Protein AF-A0AAX3WHC4-F1 (afdb_monomer_lite)

pLDDT: mean 92.91, std 7.41, range [71.31, 98.5]

Secondary structure (DSSP, 8-state):
------TT-EEEEEE-SSS-EEEEEEE-SSSPEEEEE-EEEEES--SEEEEEEEEEEETTTEEEEEEEEEEEE-TT-EEEEEEE-SS-BSS-EEEEEEE-SSS-PEEEEEE-TT--EEEEEETTS-----TT-EEEEEEEEEB-

Organism: Methylorubrum extorquens (NCBI:txid408)

Foldseek 3Di:
DDDDADPQKDWDWDDPVPPDIDTPDTAHAPDWDKDWWDKFAPDDTQPDKIKIWTWHDDRPFKIKIKMKIWRQGRGPGFQWMKTFAPAFFQQKWKKWWFWDWDDTFIKIWIHHHRGRIITIATPVSGYPDDNGIMIIMIIMTGGD

Structure (mmCIF, N/CA/C/O backbone):
data_AF-A0AAX3WHC4-F1
#
_entry.id   AF-A0AAX3WHC4-F1
#
loop_
_atom_site.group_PDB
_atom_site.id
_atom_site.type_symbol
_atom_site.label_atom_id
_atom_site.label_alt_id
_atom_site.label_comp_id
_atom_site.label_asym_id
_atom_site.label_entity_id
_atom_site.label_seq_id
_atom_site.pdbx_PDB_ins_code
_atom_site.Cartn_x
_atom_site.Cartn_y
_atom_site.Cartn_z
_atom_site.occupancy
_atom_site.B_iso_or_equiv
_atom_site.auth_seq_id
_atom_site.auth_comp_id
_atom_site.auth_asym_id
_atom_site.auth_atom_id
_atom_site.pdbx_PDB_model_num
ATOM 1 N N . MET A 1 1 ? -8.921 11.770 36.980 1.00 71.50 1 MET A N 1
ATOM 2 C CA . MET A 1 1 ? -8.315 11.771 35.631 1.00 71.50 1 MET A CA 1
ATOM 3 C C . MET A 1 1 ? -9.260 12.526 34.720 1.00 71.50 1 MET A C 1
ATOM 5 O O . MET A 1 1 ? -10.416 12.134 34.645 1.00 71.50 1 MET A O 1
ATOM 9 N N . ASN A 1 2 ? -8.807 13.601 34.077 1.00 77.88 2 ASN A N 1
ATOM 10 C CA . ASN A 1 2 ? -9.619 14.292 33.078 1.00 77.88 2 ASN A CA 1
ATOM 11 C C . ASN A 1 2 ? -9.298 13.690 31.711 1.00 77.88 2 ASN A C 1
ATOM 13 O O . ASN A 1 2 ? -8.134 13.640 31.319 1.00 77.88 2 ASN A O 1
ATOM 17 N N . LEU A 1 3 ? -10.323 13.205 31.018 1.00 78.25 3 LEU A N 1
ATOM 18 C CA . LEU A 1 3 ? -10.219 12.699 29.656 1.00 78.25 3 LEU A CA 1
ATOM 19 C C . LEU A 1 3 ? -10.816 13.749 28.723 1.00 78.25 3 LEU A C 1
ATOM 21 O O . LEU A 1 3 ? -12.004 14.041 28.806 1.00 78.25 3 LEU A O 1
ATOM 25 N N . SER A 1 4 ? -9.982 14.322 27.858 1.00 84.00 4 SER A N 1
ATOM 26 C CA . SER A 1 4 ? -10.412 15.214 26.781 1.00 84.00 4 SER A CA 1
ATOM 27 C C . SER A 1 4 ? -10.075 14.544 25.459 1.00 84.00 4 SER A C 1
ATOM 29 O O . SER A 1 4 ? -8.903 14.407 25.114 1.00 84.00 4 SER A O 1
ATOM 31 N N . LEU A 1 5 ? -11.106 14.057 24.775 1.00 81.00 5 LEU A N 1
ATOM 32 C CA . LEU A 1 5 ? -11.014 13.281 23.544 1.00 81.00 5 LEU A CA 1
ATOM 33 C C . LEU A 1 5 ? -12.007 13.843 22.530 1.00 81.00 5 LEU A C 1
ATOM 35 O O . LEU A 1 5 ? -13.056 14.370 22.905 1.00 81.00 5 LEU A O 1
ATOM 39 N N . ARG A 1 6 ? -11.699 13.707 21.243 1.00 75.69 6 ARG A N 1
ATOM 40 C CA . ARG A 1 6 ? -12.653 14.007 20.172 1.00 75.69 6 ARG A CA 1
ATOM 41 C C . ARG A 1 6 ? -13.641 12.850 20.037 1.00 75.69 6 ARG A C 1
ATOM 43 O O . ARG A 1 6 ? -13.343 11.710 20.394 1.00 75.69 6 ARG A O 1
ATOM 50 N N . ALA A 1 7 ? -14.827 13.133 19.504 1.00 73.94 7 ALA A N 1
ATOM 51 C CA . ALA A 1 7 ? -15.784 12.082 19.177 1.00 73.94 7 ALA A CA 1
ATOM 52 C C . ALA A 1 7 ? -15.151 11.083 18.191 1.00 73.94 7 ALA A C 1
ATOM 54 O O . ALA A 1 7 ? -14.714 11.480 17.116 1.00 73.94 7 ALA A O 1
ATOM 55 N N . GLY A 1 8 ? -15.115 9.801 18.565 1.00 71.31 8 GLY A N 1
ATOM 56 C CA . GLY A 1 8 ? -14.524 8.727 17.760 1.00 71.31 8 GLY A CA 1
ATOM 57 C C . GLY A 1 8 ? -13.091 8.346 18.138 1.00 71.31 8 GLY A C 1
ATOM 58 O O . GLY A 1 8 ? -12.604 7.320 17.658 1.00 71.31 8 GLY A O 1
ATOM 59 N N . ASP A 1 9 ? -12.421 9.112 19.003 1.00 79.06 9 ASP A N 1
ATOM 60 C CA . ASP A 1 9 ? -11.144 8.692 19.578 1.00 79.06 9 ASP A CA 1
ATOM 61 C C . ASP A 1 9 ? -11.346 7.420 20.407 1.00 79.06 9 ASP A C 1
ATOM 63 O O . ASP A 1 9 ? -12.307 7.293 21.170 1.00 79.06 9 ASP A O 1
ATOM 67 N N . ALA A 1 10 ? -10.407 6.486 20.294 1.00 77.69 10 ALA A N 1
ATOM 68 C CA . ALA A 1 10 ? -10.378 5.301 21.134 1.00 77.69 10 ALA A CA 1
ATOM 69 C C . ALA A 1 10 ? -9.091 5.293 21.956 1.00 77.69 10 ALA A C 1
ATOM 71 O O . ALA A 1 10 ? -7.996 5.484 21.427 1.00 77.69 10 ALA A O 1
ATOM 72 N N . LEU A 1 11 ? -9.211 5.023 23.253 1.00 85.00 11 LEU A N 1
ATOM 73 C CA . LEU A 1 11 ? -8.072 4.738 24.116 1.00 85.00 11 LEU A CA 1
ATOM 74 C C . LEU A 1 11 ? -8.288 3.408 24.823 1.00 85.00 11 LEU A C 1
ATOM 76 O O . LEU A 1 11 ? -9.414 3.047 25.163 1.00 85.00 11 LEU A O 1
ATOM 80 N N . ARG A 1 12 ? -7.198 2.685 25.065 1.00 86.94 12 ARG A N 1
ATOM 81 C CA . ARG A 1 12 ? -7.178 1.580 26.025 1.00 86.94 12 ARG A CA 1
ATOM 82 C C . ARG A 1 12 ? -6.295 1.984 27.190 1.00 86.94 12 ARG A C 1
ATOM 84 O O . ARG A 1 12 ? -5.142 2.367 26.994 1.00 86.94 12 ARG A O 1
ATOM 91 N N . ALA A 1 13 ? -6.844 1.877 28.393 1.00 90.81 13 ALA A N 1
ATOM 92 C CA . ALA A 1 13 ? -6.121 2.060 29.640 1.00 90.81 13 ALA A CA 1
ATOM 93 C C . ALA A 1 13 ? -6.142 0.754 30.438 1.00 90.81 13 ALA A C 1
ATOM 95 O O . ALA A 1 13 ? -7.123 0.013 30.393 1.00 90.81 13 ALA A O 1
ATOM 96 N N . ALA A 1 14 ? -5.056 0.475 31.153 1.00 89.44 14 ALA A N 1
ATOM 97 C CA . ALA A 1 14 ? -4.957 -0.664 32.056 1.00 89.44 14 ALA A CA 1
ATOM 98 C C . ALA A 1 14 ? -4.557 -0.182 33.452 1.00 89.44 14 ALA A C 1
ATOM 100 O O . ALA A 1 14 ? -3.697 0.697 33.576 1.00 89.44 14 ALA A O 1
ATOM 101 N N . SER A 1 15 ? -5.179 -0.765 34.479 1.00 89.31 15 SER A N 1
ATOM 102 C CA . SER A 1 15 ? -4.748 -0.587 35.863 1.00 89.31 15 SER A CA 1
ATOM 103 C C . SER A 1 15 ? -3.593 -1.533 36.163 1.00 89.31 15 SER A C 1
ATOM 105 O O . SER A 1 15 ? -3.581 -2.670 35.693 1.00 89.31 15 SER A O 1
ATOM 107 N N . ASP A 1 16 ? -2.638 -1.078 36.964 1.00 87.81 16 ASP A N 1
ATOM 108 C CA . ASP A 1 16 ? -1.620 -1.940 37.569 1.00 87.81 16 ASP A CA 1
ATOM 109 C C . ASP A 1 16 ? -2.092 -2.594 38.881 1.00 87.81 16 ASP A C 1
ATOM 111 O O . ASP A 1 16 ? -1.285 -3.172 39.602 1.00 87.81 16 ASP A O 1
ATOM 115 N N . ALA A 1 17 ? -3.390 -2.492 39.199 1.00 82.44 17 ALA A N 1
ATOM 116 C CA . ALA A 1 17 ? -4.007 -2.923 40.454 1.00 82.44 17 ALA A CA 1
ATOM 117 C C . ALA A 1 17 ? -3.451 -2.237 41.723 1.00 82.44 17 ALA A C 1
ATOM 119 O O . ALA A 1 17 ? -3.897 -2.551 42.823 1.00 82.44 17 ALA A O 1
ATOM 120 N N . ALA A 1 18 ? -2.558 -1.251 41.579 1.00 87.06 18 ALA A N 1
ATOM 121 C CA . ALA A 1 18 ? -2.028 -0.412 42.655 1.00 87.06 18 ALA A CA 1
ATOM 122 C C . ALA A 1 18 ? -2.658 0.996 42.659 1.00 87.06 18 ALA A C 1
ATOM 124 O O . ALA A 1 18 ? -2.161 1.916 43.305 1.00 87.06 18 ALA A O 1
ATOM 125 N N . GLY A 1 19 ? -3.763 1.174 41.926 1.00 86.19 19 GLY A N 1
ATOM 126 C CA . GLY A 1 19 ? -4.462 2.453 41.791 1.00 86.19 19 GLY A CA 1
ATOM 127 C C . GLY A 1 19 ? -3.898 3.367 40.701 1.00 86.19 19 GLY A C 1
ATOM 128 O O . GLY A 1 19 ? -4.461 4.439 40.471 1.00 86.19 19 GLY A O 1
ATOM 129 N N . ASN A 1 20 ? -2.851 2.950 39.982 1.00 88.88 20 ASN A N 1
ATOM 130 C CA . ASN A 1 20 ? -2.358 3.673 38.819 1.00 88.88 20 ASN A CA 1
ATOM 131 C C . ASN A 1 20 ? -3.093 3.211 37.555 1.00 88.88 20 ASN A C 1
ATOM 133 O O . ASN A 1 20 ? -3.427 2.034 37.387 1.00 88.88 20 ASN A O 1
ATOM 137 N N . TRP A 1 21 ? -3.313 4.146 36.635 1.00 87.62 21 TRP A N 1
ATOM 138 C CA . TRP A 1 21 ? -3.907 3.885 35.329 1.00 87.62 21 TRP A CA 1
ATOM 139 C C . TRP A 1 21 ? -2.965 4.396 34.251 1.00 87.62 21 TRP A C 1
ATOM 141 O O . TRP A 1 21 ? -2.683 5.591 34.178 1.00 87.62 21 TRP A O 1
ATOM 151 N N . ARG A 1 22 ? -2.502 3.494 33.382 1.00 86.69 22 ARG A N 1
ATOM 152 C CA . ARG A 1 22 ? -1.656 3.845 32.234 1.00 86.69 22 ARG A CA 1
ATOM 153 C C . ARG A 1 22 ? -2.433 3.709 30.933 1.00 86.69 22 ARG A C 1
ATOM 155 O O . ARG A 1 22 ? -3.142 2.723 30.727 1.00 86.69 22 ARG A O 1
ATOM 162 N N . VAL A 1 23 ? -2.268 4.677 30.035 1.00 87.94 23 VAL A N 1
ATOM 163 C CA . VAL A 1 23 ? -2.737 4.557 28.649 1.00 87.94 23 VAL A CA 1
ATOM 164 C C . VAL A 1 23 ? -1.782 3.618 27.922 1.00 87.94 23 VAL A C 1
ATOM 166 O O . VAL A 1 23 ? -0.589 3.888 27.836 1.00 87.94 23 VAL A O 1
ATOM 169 N N . ILE A 1 24 ? -2.305 2.498 27.431 1.00 87.75 24 ILE A N 1
ATOM 170 C CA . ILE A 1 24 ? -1.527 1.477 26.714 1.00 87.75 24 ILE A CA 1
ATOM 171 C C . ILE A 1 24 ? -1.693 1.582 25.197 1.00 87.75 24 ILE A C 1
ATOM 173 O O . ILE A 1 24 ? -0.866 1.061 24.457 1.00 87.75 24 ILE A O 1
ATOM 177 N N . ALA A 1 25 ? -2.744 2.258 24.730 1.00 79.19 25 ALA A N 1
ATOM 178 C CA . ALA A 1 25 ? -2.929 2.599 23.326 1.00 79.19 25 ALA A CA 1
ATOM 179 C C . ALA A 1 25 ? -3.854 3.813 23.177 1.00 79.19 25 ALA A C 1
ATOM 181 O O . ALA A 1 25 ? -4.824 3.952 23.927 1.00 79.19 25 ALA A O 1
ATOM 182 N N . PHE A 1 26 ? -3.572 4.655 22.183 1.00 81.56 26 PHE A N 1
ATOM 183 C CA . PHE A 1 26 ? -4.402 5.789 21.786 1.00 81.56 26 PHE A CA 1
ATOM 184 C C . PHE A 1 26 ? -4.525 5.828 20.261 1.00 81.56 26 PHE A C 1
ATOM 186 O O . PHE A 1 26 ? -3.517 5.802 19.555 1.00 81.56 26 PHE A O 1
ATOM 193 N N . TRP A 1 27 ? -5.757 5.891 19.762 1.00 75.06 27 TRP A N 1
ATOM 194 C CA . TRP A 1 27 ? -6.078 5.980 18.341 1.00 75.06 27 TRP A CA 1
ATOM 195 C C . TRP A 1 27 ? -6.923 7.233 18.098 1.00 75.06 27 TRP A C 1
ATOM 197 O O . TRP A 1 27 ? -8.141 7.187 18.301 1.00 75.06 27 TRP A O 1
ATOM 207 N N . PRO A 1 28 ? -6.299 8.350 17.687 1.00 73.00 28 PRO A N 1
ATOM 208 C CA . PRO A 1 28 ? -7.026 9.575 17.401 1.00 73.00 28 PRO A CA 1
ATOM 209 C C . PRO A 1 28 ? -7.873 9.410 16.137 1.00 73.00 28 PRO A C 1
ATOM 211 O O . PRO A 1 28 ? -7.406 8.949 15.094 1.00 73.00 28 PRO A O 1
ATOM 214 N N . SER A 1 29 ? -9.128 9.818 16.227 1.00 72.50 29 SER A N 1
ATOM 215 C CA . SER A 1 29 ? -10.042 9.959 15.104 1.00 72.50 29 SER A CA 1
ATOM 216 C C . SER A 1 29 ? -9.735 11.232 14.316 1.00 72.50 29 SER A C 1
ATOM 218 O O . SER A 1 29 ? -9.366 12.273 14.868 1.00 72.50 29 SER A O 1
ATOM 220 N N . GLY A 1 30 ? -9.840 11.149 12.988 1.00 72.50 30 GLY A N 1
ATOM 221 C CA . GLY A 1 30 ? -9.711 12.312 12.106 1.00 72.50 30 GLY A CA 1
ATOM 222 C C . GLY A 1 30 ? -8.307 12.923 11.974 1.00 72.50 30 GLY A C 1
ATOM 223 O O . GLY A 1 30 ? -8.144 13.849 11.183 1.00 72.50 30 GLY A O 1
ATOM 224 N N . LEU A 1 31 ? -7.286 12.430 12.687 1.00 80.94 31 LEU A N 1
ATOM 225 C CA . LEU A 1 31 ? -5.892 12.841 12.482 1.00 80.94 31 LEU A CA 1
ATOM 226 C C . LEU A 1 31 ? -5.139 11.812 11.627 1.00 80.94 31 LEU A C 1
ATOM 228 O O . LEU A 1 31 ? -5.144 10.628 11.968 1.00 80.94 31 LEU A O 1
ATOM 232 N N . PRO A 1 32 ? -4.464 12.237 10.542 1.00 89.12 32 PRO A N 1
ATOM 233 C CA . PRO A 1 32 ? -3.623 11.344 9.759 1.00 89.12 32 PRO A CA 1
ATOM 234 C C . PRO A 1 32 ? -2.443 10.802 10.575 1.00 89.12 32 PRO A C 1
ATOM 236 O O . PRO A 1 32 ? -1.636 11.568 11.103 1.00 89.12 32 PRO A O 1
ATOM 239 N N . VAL A 1 33 ? -2.309 9.480 10.628 1.00 90.81 33 VAL A N 1
ATOM 240 C CA . VAL A 1 33 ? -1.168 8.763 11.206 1.00 90.81 33 VAL A CA 1
ATOM 241 C C . VAL A 1 33 ? -0.209 8.390 10.083 1.00 90.81 33 VAL A C 1
ATOM 243 O O . VAL A 1 33 ? -0.610 7.746 9.115 1.00 90.81 33 VAL A O 1
ATOM 246 N N . ALA A 1 34 ? 1.053 8.804 10.196 1.00 93.81 34 ALA A N 1
ATOM 247 C CA . ALA A 1 34 ? 2.084 8.458 9.225 1.00 93.81 34 ALA A CA 1
ATOM 248 C C . ALA A 1 34 ? 2.563 7.010 9.401 1.00 93.81 34 ALA A C 1
ATOM 250 O O . ALA A 1 34 ? 2.618 6.494 10.517 1.00 93.81 34 ALA A O 1
ATOM 251 N N . PHE A 1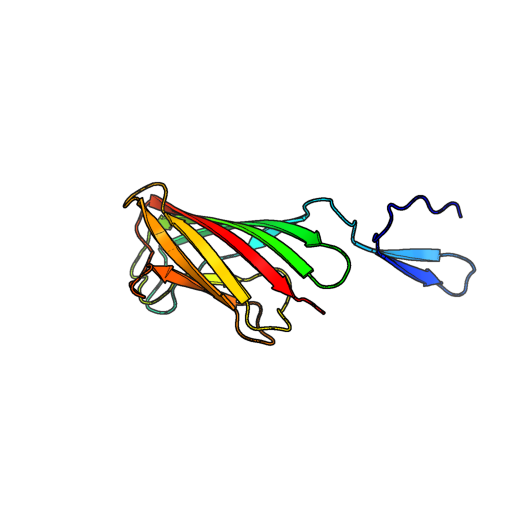 35 ? 2.953 6.375 8.301 1.00 95.50 35 PHE A N 1
ATOM 252 C CA . PHE A 1 35 ? 3.635 5.088 8.300 1.00 95.50 35 PHE A CA 1
ATOM 253 C C . PHE A 1 35 ? 4.709 5.051 7.212 1.00 95.50 35 PHE A C 1
ATOM 255 O O . PHE A 1 35 ? 4.650 5.786 6.222 1.00 95.50 35 PHE A O 1
ATOM 262 N N . SER A 1 36 ? 5.682 4.169 7.397 1.00 96.12 36 SER A N 1
ATOM 263 C CA . SER A 1 36 ? 6.645 3.788 6.373 1.00 96.12 36 SER A CA 1
ATOM 264 C C . SER A 1 36 ? 6.639 2.273 6.221 1.00 96.12 36 SER A C 1
ATOM 266 O O . SER A 1 36 ? 6.400 1.535 7.178 1.00 96.12 36 SER A O 1
ATOM 268 N N . SER A 1 37 ? 6.872 1.809 5.002 1.00 94.44 37 SER A N 1
ATOM 269 C CA . SER A 1 37 ? 7.013 0.391 4.697 1.00 94.44 37 SER A CA 1
ATOM 270 C C . SER A 1 37 ? 8.001 0.184 3.558 1.00 94.44 37 SER A C 1
ATOM 272 O O . SER A 1 37 ? 8.337 1.103 2.803 1.00 94.44 37 SER A O 1
ATOM 274 N N . GLY A 1 38 ? 8.508 -1.043 3.462 1.00 91.31 38 GLY A N 1
ATOM 275 C CA . GLY A 1 38 ? 9.244 -1.472 2.284 1.00 91.31 38 GLY A CA 1
ATOM 276 C C . GLY A 1 38 ? 8.315 -1.600 1.079 1.00 91.31 38 GLY A C 1
ATOM 277 O O . GLY A 1 38 ? 7.109 -1.814 1.223 1.00 91.31 38 GLY A O 1
ATOM 278 N N . VAL A 1 39 ? 8.907 -1.498 -0.105 1.00 97.25 39 VAL A N 1
ATOM 279 C CA . VAL A 1 39 ? 8.292 -1.923 -1.362 1.00 97.25 39 VAL A CA 1
ATOM 280 C C . VAL A 1 39 ? 9.127 -3.064 -1.930 1.00 97.25 39 VAL A C 1
ATOM 282 O O . VAL A 1 39 ? 10.356 -3.028 -1.862 1.00 97.25 39 VAL A O 1
ATOM 285 N N . SER A 1 40 ? 8.470 -4.080 -2.473 1.00 97.69 40 SER A N 1
ATOM 286 C CA . SER A 1 40 ? 9.113 -5.182 -3.187 1.00 97.69 40 SER A CA 1
ATOM 287 C C . SER A 1 40 ? 8.442 -5.419 -4.536 1.00 97.69 40 SER A C 1
ATOM 289 O O . SER A 1 40 ? 7.351 -4.913 -4.794 1.00 97.69 40 SER A O 1
ATOM 291 N N . ALA A 1 41 ? 9.106 -6.180 -5.402 1.00 97.81 41 ALA A N 1
ATOM 292 C CA . ALA A 1 41 ? 8.500 -6.738 -6.603 1.00 97.81 41 ALA A CA 1
ATOM 293 C C . ALA A 1 41 ? 8.112 -8.201 -6.340 1.00 97.81 41 ALA A C 1
ATOM 295 O O . ALA A 1 41 ? 8.798 -8.896 -5.590 1.00 97.81 41 ALA A O 1
ATOM 296 N N . VAL A 1 42 ? 7.016 -8.671 -6.940 1.00 96.88 42 VAL A N 1
ATOM 297 C CA . VAL A 1 42 ? 6.592 -10.081 -6.839 1.00 96.88 42 VAL A CA 1
ATOM 298 C C . VAL A 1 42 ? 7.576 -11.004 -7.556 1.00 96.88 42 VAL A C 1
ATOM 300 O O . VAL A 1 42 ? 7.790 -12.133 -7.122 1.00 96.88 42 VAL A O 1
ATOM 303 N N . THR A 1 43 ? 8.166 -10.544 -8.660 1.00 97.25 43 THR A N 1
ATOM 304 C CA . THR A 1 43 ? 9.193 -11.271 -9.412 1.00 97.25 43 THR A CA 1
ATOM 305 C C . THR A 1 43 ? 10.458 -10.429 -9.510 1.00 97.25 43 THR A C 1
ATOM 307 O O . THR A 1 43 ? 10.394 -9.205 -9.607 1.00 97.25 43 THR A O 1
ATOM 310 N N . GLY A 1 44 ? 11.619 -11.084 -9.471 1.00 96.56 44 GLY A N 1
ATOM 311 C CA . GLY A 1 44 ? 12.909 -10.397 -9.439 1.00 96.56 44 GLY A CA 1
ATOM 312 C C . GLY A 1 44 ? 13.131 -9.629 -8.133 1.00 96.56 44 GLY A C 1
ATOM 313 O O . GLY A 1 44 ? 12.538 -9.943 -7.102 1.00 96.56 44 GLY A O 1
ATOM 314 N N . SER A 1 45 ? 14.015 -8.630 -8.165 1.00 96.19 45 SER A N 1
ATOM 315 C CA . SER A 1 45 ? 14.280 -7.764 -7.012 1.00 96.19 45 SER A CA 1
ATOM 316 C C . SER A 1 45 ? 14.376 -6.310 -7.430 1.00 96.19 45 SER A C 1
ATOM 318 O O . SER A 1 45 ? 15.060 -5.975 -8.401 1.00 96.19 45 SER A O 1
ATOM 320 N N . LEU A 1 46 ? 13.765 -5.441 -6.626 1.00 97.38 46 LEU A N 1
ATOM 321 C CA . LEU A 1 46 ? 14.074 -4.019 -6.660 1.00 97.38 46 LEU A CA 1
ATOM 322 C C . LEU A 1 46 ? 15.526 -3.811 -6.221 1.00 97.38 46 LEU A C 1
ATOM 324 O O . LEU A 1 46 ? 16.015 -4.503 -5.327 1.00 97.38 46 LEU A O 1
ATOM 328 N N . GLY A 1 47 ? 16.213 -2.862 -6.855 1.00 97.38 47 GLY A N 1
ATOM 329 C CA . GLY A 1 47 ? 17.518 -2.407 -6.383 1.00 97.38 47 GLY A CA 1
ATOM 330 C C . GLY A 1 47 ? 17.361 -1.521 -5.148 1.00 97.38 47 GLY A C 1
ATOM 331 O O . GLY A 1 47 ? 18.027 -1.727 -4.138 1.00 97.38 47 GLY A O 1
ATOM 332 N N . SER A 1 48 ? 16.442 -0.558 -5.217 1.00 96.94 48 SER A N 1
ATOM 333 C CA . SER A 1 48 ? 16.054 0.287 -4.089 1.00 96.94 48 SER A CA 1
ATOM 334 C C . SER A 1 48 ? 14.685 0.920 -4.323 1.00 96.94 48 SER A C 1
ATOM 336 O O . SER A 1 48 ? 14.371 1.405 -5.414 1.00 96.94 48 SER A O 1
ATOM 338 N N . GLY A 1 49 ? 13.873 0.909 -3.272 1.00 96.88 49 GLY A N 1
ATOM 339 C CA . GLY A 1 49 ? 12.562 1.531 -3.247 1.00 96.88 49 GLY A CA 1
ATOM 340 C C . GLY A 1 49 ? 12.105 1.765 -1.814 1.00 96.88 49 GLY A C 1
ATOM 341 O O . GLY A 1 49 ? 12.582 1.120 -0.878 1.00 96.88 49 GLY A O 1
ATOM 342 N N . SER A 1 50 ? 11.160 2.678 -1.635 1.00 97.31 50 SER A N 1
ATOM 343 C CA . SER A 1 50 ? 10.525 2.945 -0.348 1.00 97.31 50 SER A CA 1
ATOM 344 C C . SER A 1 50 ? 9.046 3.270 -0.513 1.00 97.31 50 SER A C 1
ATOM 346 O O . SER A 1 50 ? 8.606 3.73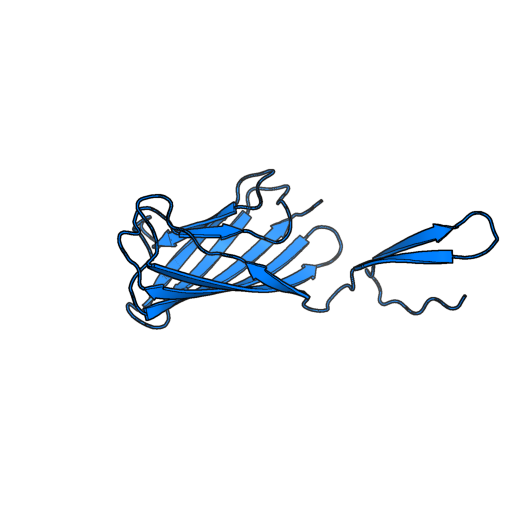5 -1.565 1.00 97.31 50 SER A O 1
ATOM 348 N N . CYS A 1 51 ? 8.274 3.042 0.549 1.00 98.25 51 CYS A N 1
ATOM 349 C CA . CYS A 1 51 ? 6.910 3.526 0.658 1.00 98.25 51 CYS A CA 1
ATOM 350 C C . CYS A 1 51 ? 6.758 4.381 1.916 1.00 98.25 51 CYS A C 1
ATOM 352 O O . CYS A 1 51 ? 7.154 3.994 3.019 1.00 98.25 51 CYS A O 1
ATOM 354 N N . THR A 1 52 ? 6.134 5.541 1.755 1.00 98.31 52 THR A N 1
ATOM 355 C CA . THR A 1 52 ? 5.654 6.362 2.870 1.00 98.31 52 THR A CA 1
ATOM 356 C C . THR A 1 52 ? 4.175 6.617 2.687 1.00 98.31 52 THR A C 1
ATOM 358 O O . THR A 1 52 ? 3.684 6.663 1.565 1.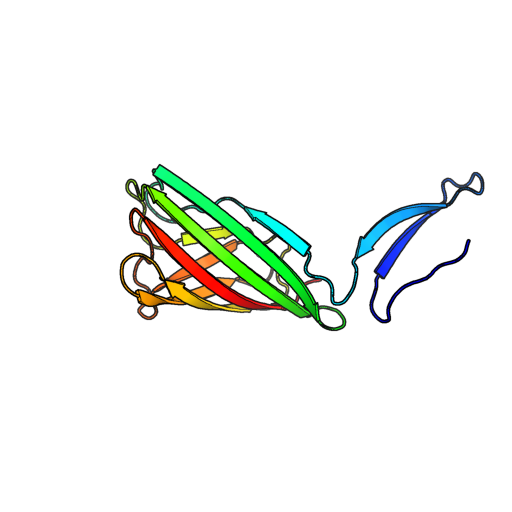00 98.31 52 THR A O 1
ATOM 361 N N . GLY A 1 53 ? 3.439 6.771 3.775 1.00 97.06 53 GLY A N 1
ATOM 362 C CA . GLY A 1 53 ? 2.022 7.052 3.671 1.00 97.06 53 GLY A CA 1
ATOM 363 C C . GLY A 1 53 ? 1.441 7.629 4.939 1.00 97.06 53 GLY A C 1
ATOM 364 O O . GLY A 1 53 ? 2.111 7.781 5.963 1.00 97.06 53 GLY A O 1
ATOM 365 N N . LYS A 1 54 ? 0.164 7.976 4.846 1.00 96.19 54 LYS A N 1
ATOM 366 C CA . LYS A 1 54 ? -0.655 8.434 5.958 1.00 96.19 54 LYS A CA 1
ATOM 367 C C . LYS A 1 54 ? -2.015 7.769 5.872 1.00 96.19 54 LYS A C 1
ATOM 369 O O . LYS A 1 54 ? -2.557 7.597 4.783 1.00 96.19 54 LYS A O 1
ATOM 374 N N . TYR A 1 55 ? -2.586 7.434 7.016 1.00 94.62 55 TYR A N 1
ATOM 375 C CA . TYR A 1 55 ? -3.943 6.916 7.082 1.00 94.62 55 TYR A CA 1
ATOM 376 C C . TYR A 1 55 ? -4.758 7.628 8.150 1.00 94.62 55 TYR A C 1
ATOM 378 O O . TYR A 1 55 ? -4.216 8.111 9.139 1.00 94.62 55 TYR A O 1
ATOM 386 N N . VAL A 1 56 ? -6.070 7.688 7.960 1.00 92.38 56 VAL A N 1
ATOM 387 C CA . VAL A 1 56 ? -7.005 8.268 8.923 1.00 92.38 56 VAL A CA 1
ATOM 388 C C . VAL A 1 56 ? -8.206 7.349 9.084 1.00 92.38 56 VAL A C 1
ATOM 390 O O . VAL A 1 56 ? -8.762 6.855 8.103 1.00 92.38 56 VAL A O 1
ATOM 393 N N . ARG A 1 57 ? -8.608 7.112 10.336 1.00 88.69 57 ARG A N 1
ATOM 394 C CA . ARG A 1 57 ? -9.846 6.388 10.639 1.00 88.69 57 ARG A CA 1
ATOM 395 C C . ARG A 1 57 ? -11.049 7.279 10.342 1.00 88.69 57 ARG A C 1
ATOM 397 O O . ARG A 1 57 ? -11.157 8.381 10.880 1.00 88.69 57 ARG A O 1
ATOM 404 N N . LEU A 1 58 ? -11.943 6.769 9.506 1.00 85.44 58 LEU A N 1
ATOM 405 C CA . LEU A 1 58 ? -13.242 7.333 9.174 1.00 85.44 58 LEU A CA 1
ATOM 406 C C . LEU A 1 58 ? -14.296 6.594 10.009 1.00 85.44 58 LEU A C 1
ATOM 408 O O . LEU A 1 58 ? -14.663 5.475 9.671 1.00 85.44 58 LEU A O 1
ATOM 412 N N . ASN A 1 59 ? -14.752 7.202 11.108 1.00 73.81 59 ASN A N 1
ATOM 413 C CA . ASN A 1 59 ? -15.882 6.745 11.933 1.00 73.81 59 ASN A CA 1
ATOM 414 C C . ASN A 1 59 ? -16.008 5.213 12.090 1.00 73.81 59 ASN A C 1
ATOM 416 O O . ASN A 1 59 ? -16.834 4.567 11.447 1.00 73.81 59 ASN A O 1
ATOM 420 N N . GLY A 1 60 ? -15.210 4.631 12.988 1.00 79.00 60 GLY A N 1
ATOM 421 C CA . GLY A 1 60 ? -15.222 3.193 13.260 1.00 79.00 60 GLY A CA 1
ATOM 422 C C . GLY A 1 60 ? -14.113 2.457 12.511 1.00 79.00 60 GLY A C 1
ATOM 423 O O . GLY A 1 60 ? -12.935 2.732 12.737 1.00 79.00 60 GLY A O 1
ATOM 424 N N . ARG A 1 61 ? -14.495 1.489 11.670 1.00 87.06 61 ARG A N 1
ATOM 425 C CA . ARG A 1 61 ? -13.584 0.528 11.022 1.00 87.06 61 ARG A CA 1
ATOM 426 C C . ARG A 1 61 ? -13.061 0.955 9.655 1.00 87.06 61 ARG A C 1
ATOM 428 O O . ARG A 1 61 ? -12.136 0.333 9.144 1.00 87.06 61 ARG A O 1
ATOM 435 N N . MET A 1 62 ? -13.621 2.001 9.059 1.00 92.56 62 MET A N 1
ATOM 436 C CA . MET A 1 62 ? -13.158 2.476 7.759 1.00 92.56 62 MET A CA 1
ATOM 437 C C . MET A 1 62 ? -11.880 3.297 7.924 1.00 92.56 62 MET A C 1
ATOM 439 O O . MET A 1 62 ? -11.747 4.097 8.849 1.00 92.56 62 MET A O 1
ATOM 443 N N . VAL A 1 63 ? -10.926 3.109 7.021 1.00 93.56 63 VAL A N 1
ATOM 444 C CA . VAL A 1 63 ? -9.633 3.790 7.021 1.00 93.56 63 VAL A CA 1
ATOM 445 C C . VAL A 1 63 ? -9.342 4.292 5.619 1.00 93.56 63 VAL A C 1
ATOM 447 O O . VAL A 1 63 ? -9.218 3.499 4.686 1.00 93.56 63 VAL A O 1
ATOM 450 N N . ALA A 1 64 ? -9.214 5.610 5.475 1.00 95.56 64 ALA A N 1
ATOM 451 C CA . ALA A 1 64 ? -8.674 6.219 4.267 1.00 95.56 64 ALA A CA 1
ATOM 452 C C . ALA A 1 64 ? -7.150 6.222 4.343 1.00 95.56 64 ALA A C 1
ATOM 454 O O . ALA A 1 64 ? -6.577 6.575 5.374 1.00 95.56 64 ALA A O 1
ATOM 455 N N . VAL A 1 65 ? -6.502 5.842 3.251 1.00 97.56 65 VAL A N 1
ATOM 456 C CA . VAL A 1 65 ? -5.054 5.672 3.164 1.00 97.56 65 VAL A CA 1
ATOM 457 C C . VAL A 1 65 ? -4.556 6.400 1.928 1.00 97.56 65 VAL A C 1
ATOM 459 O O . VAL A 1 65 ? -5.051 6.168 0.829 1.00 97.56 65 VAL A O 1
ATOM 462 N N . ASN A 1 66 ? -3.550 7.247 2.108 1.00 97.38 66 ASN A N 1
ATOM 463 C CA . ASN A 1 66 ? -2.730 7.797 1.036 1.00 97.38 66 ASN A CA 1
ATOM 464 C C . ASN A 1 66 ? -1.310 7.247 1.194 1.00 97.38 66 ASN A C 1
ATOM 466 O O . ASN A 1 66 ? -0.792 7.174 2.312 1.00 97.38 66 ASN A O 1
ATOM 470 N N . LEU A 1 67 ? -0.686 6.848 0.092 1.00 97.69 67 LEU A N 1
ATOM 471 C CA . LEU A 1 67 ? 0.695 6.384 0.093 1.00 97.69 67 LEU A CA 1
ATOM 472 C C . LEU A 1 67 ? 1.431 6.812 -1.170 1.00 97.69 67 LEU A C 1
ATOM 474 O O . LEU A 1 67 ? 0.842 6.990 -2.234 1.00 97.69 67 LEU A O 1
ATOM 478 N N . ASN A 1 68 ? 2.740 6.954 -1.021 1.00 98.06 68 ASN A N 1
ATOM 479 C CA . ASN A 1 68 ? 3.681 7.305 -2.059 1.00 98.06 68 ASN A CA 1
ATOM 480 C C . ASN A 1 68 ? 4.783 6.245 -2.097 1.00 98.06 68 ASN A C 1
ATOM 482 O O . ASN A 1 68 ? 5.536 6.080 -1.131 1.00 98.06 68 ASN A O 1
ATOM 486 N N . VAL A 1 69 ? 4.856 5.527 -3.212 1.00 98.31 69 VAL A N 1
ATOM 487 C CA . VAL A 1 69 ? 5.925 4.580 -3.517 1.00 98.31 69 VAL A CA 1
ATOM 488 C C . VAL A 1 69 ? 6.951 5.295 -4.375 1.00 98.31 69 VAL A C 1
ATOM 490 O O . VAL A 1 69 ? 6.613 5.838 -5.421 1.00 98.31 69 VAL A O 1
ATOM 493 N N . THR A 1 70 ? 8.209 5.272 -3.956 1.00 98.06 70 THR A N 1
ATOM 494 C CA . THR A 1 70 ? 9.336 5.784 -4.738 1.00 98.06 70 THR A CA 1
ATOM 495 C C . THR A 1 70 ? 10.260 4.626 -5.080 1.00 98.06 70 THR A C 1
ATOM 497 O O . THR A 1 70 ? 10.688 3.901 -4.185 1.00 98.06 70 THR A O 1
ATOM 500 N N . ILE A 1 71 ? 10.590 4.459 -6.360 1.00 98.12 71 ILE A N 1
ATOM 501 C CA . ILE A 1 71 ? 11.571 3.479 -6.834 1.00 98.12 71 ILE A CA 1
ATOM 502 C C . ILE A 1 71 ? 12.793 4.241 -7.324 1.00 98.12 71 ILE A C 1
ATOM 504 O O . ILE A 1 71 ? 12.757 4.876 -8.374 1.00 98.12 71 ILE A O 1
ATOM 508 N N . GLN A 1 72 ? 13.899 4.168 -6.587 1.00 97.56 72 GLN A N 1
ATOM 509 C CA . GLN A 1 72 ? 15.152 4.773 -7.033 1.00 97.56 72 GLN A CA 1
ATOM 510 C C . GLN A 1 72 ? 15.837 3.879 -8.074 1.00 97.56 72 GLN A C 1
ATOM 512 O O . GLN A 1 72 ? 16.285 4.370 -9.107 1.00 97.56 72 GLN A O 1
ATOM 517 N N . SER A 1 73 ? 15.858 2.561 -7.852 1.00 97.44 73 SER A N 1
ATOM 518 C CA . SER A 1 73 ? 16.395 1.587 -8.806 1.00 97.44 73 SER A CA 1
ATOM 519 C C . SER A 1 73 ? 15.486 0.368 -8.916 1.00 97.44 73 SER A C 1
ATOM 521 O O . SER A 1 73 ? 15.249 -0.338 -7.936 1.00 97.44 73 SER A O 1
ATOM 523 N N . ASN A 1 74 ? 15.010 0.082 -10.131 1.00 97.62 74 ASN A N 1
ATOM 524 C CA . ASN A 1 74 ? 14.123 -1.057 -10.373 1.00 97.62 74 ASN A CA 1
ATOM 525 C C . ASN A 1 74 ? 14.830 -2.414 -10.257 1.00 97.62 74 ASN A C 1
ATOM 527 O O . ASN A 1 74 ? 14.165 -3.416 -10.026 1.00 97.62 74 ASN A O 1
ATOM 531 N N . GLY A 1 75 ? 16.155 -2.468 -10.431 1.00 97.06 75 GLY A N 1
ATOM 532 C CA . GLY A 1 75 ? 16.867 -3.743 -10.542 1.00 97.06 75 GLY A CA 1
ATOM 533 C C . GLY A 1 75 ? 16.240 -4.641 -11.616 1.00 97.06 75 GLY A C 1
ATOM 534 O O . GLY A 1 75 ? 16.013 -4.197 -12.742 1.00 97.06 75 GLY A O 1
ATOM 535 N N . THR A 1 76 ? 15.923 -5.879 -11.241 1.00 97.69 76 THR A N 1
ATOM 536 C CA . THR A 1 76 ? 15.235 -6.877 -12.081 1.00 97.69 76 THR A CA 1
ATOM 537 C C . THR A 1 76 ? 13.755 -7.041 -11.724 1.00 97.69 76 THR A C 1
ATOM 539 O O . THR A 1 76 ? 13.144 -8.028 -12.125 1.00 97.69 76 THR A O 1
ATOM 542 N N . GLY A 1 77 ? 13.188 -6.123 -10.932 1.00 97.62 77 GLY A N 1
ATOM 543 C CA . GLY A 1 77 ? 11.805 -6.203 -10.467 1.00 97.62 77 GLY A CA 1
ATOM 544 C C . GLY A 1 77 ? 10.793 -6.224 -11.613 1.00 97.62 77 GLY A C 1
ATOM 545 O O . GLY A 1 77 ? 10.911 -5.424 -12.546 1.00 97.62 77 GLY A O 1
ATOM 546 N N . ASP A 1 78 ? 9.813 -7.124 -11.505 1.00 97.31 78 ASP A N 1
ATOM 547 C CA . ASP A 1 78 ? 8.739 -7.355 -12.475 1.00 97.31 78 ASP A CA 1
ATOM 548 C C . ASP A 1 78 ? 7.464 -7.931 -11.800 1.00 97.31 78 ASP A C 1
ATOM 550 O O . ASP A 1 78 ? 7.429 -8.214 -10.593 1.00 97.31 78 ASP A O 1
ATOM 554 N N . GLY A 1 79 ? 6.396 -8.115 -12.579 1.00 96.75 79 GLY A N 1
ATOM 555 C CA . GLY A 1 79 ? 5.100 -8.635 -12.145 1.00 96.75 79 GLY A CA 1
ATOM 556 C C . GLY A 1 79 ? 4.249 -7.549 -11.493 1.00 96.75 79 GLY A C 1
ATOM 557 O O . GLY A 1 79 ? 3.576 -6.784 -12.177 1.00 96.75 79 GLY A O 1
ATOM 558 N N . TYR A 1 80 ? 4.316 -7.438 -10.166 1.00 98.00 80 TYR A N 1
ATOM 559 C CA . TYR A 1 80 ? 3.601 -6.418 -9.389 1.00 98.00 80 TYR A CA 1
ATOM 560 C C . TYR A 1 80 ? 4.498 -5.811 -8.319 1.00 98.00 80 TYR A C 1
ATOM 562 O O . TYR A 1 80 ? 5.446 -6.455 -7.869 1.00 98.00 80 TYR A O 1
ATOM 570 N N . LEU A 1 81 ? 4.163 -4.604 -7.866 1.00 98.25 81 LEU A N 1
ATOM 571 C CA . LEU A 1 81 ? 4.753 -4.048 -6.649 1.00 98.25 81 LEU A CA 1
ATOM 572 C C . LEU A 1 81 ? 3.922 -4.468 -5.436 1.00 98.25 81 LEU A C 1
ATOM 574 O O . LEU A 1 81 ? 2.695 -4.503 -5.508 1.00 98.25 81 LEU A O 1
ATOM 578 N N . VAL A 1 82 ? 4.581 -4.750 -4.317 1.00 98.31 82 VAL A N 1
ATOM 579 C CA . VAL A 1 82 ? 3.934 -5.078 -3.044 1.00 98.31 82 VAL A CA 1
ATOM 580 C C . VAL A 1 82 ? 4.374 -4.084 -1.980 1.00 98.31 82 VAL A C 1
ATOM 582 O O . VAL A 1 82 ? 5.564 -3.828 -1.808 1.00 98.31 82 VAL A O 1
ATOM 585 N N . VAL A 1 83 ? 3.400 -3.536 -1.260 1.00 98.19 83 VAL A N 1
ATOM 586 C CA . VAL A 1 83 ? 3.587 -2.608 -0.143 1.00 98.19 83 VAL A CA 1
ATOM 587 C C . VAL A 1 83 ? 2.862 -3.152 1.078 1.00 98.19 83 VAL A C 1
ATOM 589 O O . VAL A 1 83 ? 1.706 -3.557 0.992 1.00 98.19 83 VAL A O 1
ATOM 592 N N . THR A 1 84 ? 3.504 -3.110 2.241 1.00 97.44 84 THR A N 1
ATOM 593 C CA . THR A 1 84 ? 2.864 -3.523 3.496 1.00 97.44 84 THR A CA 1
ATOM 594 C C . THR A 1 84 ? 2.106 -2.354 4.126 1.00 97.44 84 THR A C 1
ATOM 596 O O . THR A 1 84 ? 2.694 -1.308 4.413 1.00 97.44 84 THR A O 1
ATOM 599 N N . LEU A 1 85 ? 0.807 -2.531 4.365 1.00 96.94 85 LEU A N 1
ATOM 600 C CA . LEU A 1 85 ? -0.032 -1.637 5.159 1.00 96.94 85 LEU A CA 1
ATOM 601 C C . LEU A 1 85 ? 0.196 -1.878 6.666 1.00 96.94 85 LEU A C 1
ATOM 603 O O . LEU A 1 85 ? 0.483 -3.004 7.081 1.00 96.94 85 LEU A O 1
ATOM 607 N N . PRO A 1 86 ? 0.023 -0.855 7.526 1.00 95.06 86 PRO A N 1
ATOM 608 C CA . PRO A 1 86 ? 0.256 -0.979 8.970 1.00 95.06 86 PRO A CA 1
ATOM 609 C C . PRO A 1 86 ? -0.848 -1.753 9.717 1.00 95.06 86 PRO A C 1
ATOM 611 O O . PRO A 1 86 ? -0.826 -1.850 10.941 1.00 95.06 86 PRO A O 1
ATOM 614 N N . PHE A 1 87 ? -1.829 -2.290 8.995 1.00 94.25 87 PHE A N 1
ATOM 615 C CA . PHE A 1 87 ? -2.951 -3.0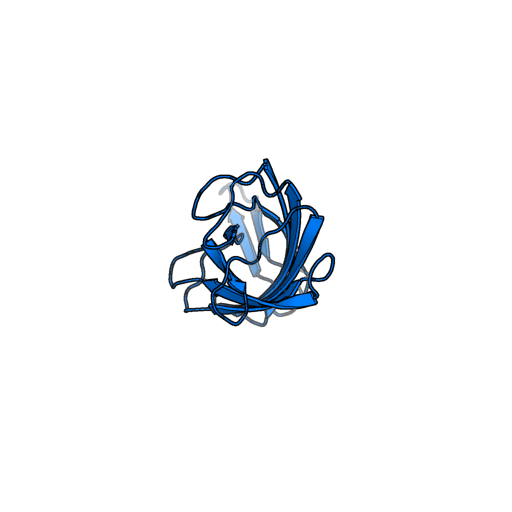62 9.515 1.00 94.25 87 PHE A CA 1
ATOM 616 C C . PHE A 1 87 ? -3.408 -4.073 8.463 1.00 94.25 87 PHE A C 1
ATOM 618 O O . PHE A 1 87 ? -3.180 -3.886 7.267 1.00 94.25 87 PHE A O 1
ATOM 625 N N . SER A 1 88 ? -4.074 -5.133 8.915 1.00 96.12 88 SER A N 1
ATOM 626 C CA . SER A 1 88 ? -4.749 -6.076 8.020 1.00 96.12 88 SER A CA 1
ATOM 627 C C . SER A 1 88 ? -6.145 -5.569 7.677 1.00 96.12 88 SER A C 1
ATOM 629 O O . SER A 1 88 ? -6.842 -5.043 8.550 1.00 96.12 88 SER A O 1
ATOM 631 N N . VAL A 1 89 ? -6.557 -5.740 6.423 1.00 96.94 89 VAL A N 1
ATOM 632 C CA . VAL A 1 89 ? -7.911 -5.392 5.977 1.00 96.94 89 VAL A CA 1
ATOM 633 C C . VAL A 1 89 ? -8.881 -6.538 6.263 1.00 96.94 89 VAL A C 1
ATOM 635 O O . VAL A 1 89 ? -8.513 -7.709 6.173 1.00 96.94 89 VAL A O 1
ATOM 638 N N . VAL A 1 90 ? -10.132 -6.220 6.597 1.00 96.69 90 VAL A N 1
ATOM 639 C CA . VAL A 1 90 ? -11.191 -7.220 6.861 1.00 96.69 90 VAL A CA 1
ATOM 640 C C . VAL A 1 90 ? -12.167 -7.391 5.693 1.00 96.69 90 VAL A C 1
ATOM 642 O O . VAL A 1 90 ? -13.004 -8.287 5.711 1.00 96.69 90 VAL A O 1
ATOM 645 N N . SER A 1 91 ? -12.024 -6.580 4.646 1.00 95.56 91 SER A N 1
ATOM 646 C CA . SER A 1 91 ? -12.759 -6.679 3.384 1.00 95.56 91 SER A CA 1
ATOM 647 C C . 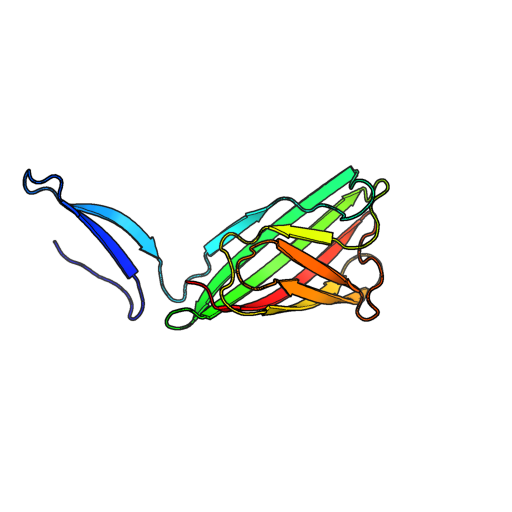SER A 1 91 ? -11.811 -6.451 2.202 1.00 95.56 91 SER A C 1
ATOM 649 O O . SER A 1 91 ? -10.745 -5.854 2.358 1.00 95.56 91 SER A O 1
ATOM 651 N N . PHE A 1 92 ? -12.165 -6.965 1.018 1.00 97.38 92 PHE A N 1
ATOM 652 C CA . PHE A 1 92 ? -11.347 -6.779 -0.183 1.00 97.38 92 PHE A CA 1
ATOM 653 C C . PHE A 1 92 ? -11.327 -5.293 -0.565 1.00 97.38 92 PHE A C 1
ATOM 655 O O . PHE A 1 92 ? -12.357 -4.732 -0.943 1.00 97.38 92 PHE A O 1
ATOM 662 N N . ALA A 1 93 ? -10.160 -4.659 -0.469 1.00 97.88 93 ALA A N 1
ATOM 663 C CA . ALA A 1 93 ? -10.009 -3.221 -0.662 1.00 97.88 93 ALA A CA 1
ATOM 664 C C . ALA A 1 93 ? -9.350 -2.901 -2.005 1.00 97.88 93 ALA A C 1
ATOM 666 O O . ALA A 1 93 ? -8.486 -3.643 -2.472 1.00 97.88 93 ALA A O 1
ATOM 667 N N . LYS A 1 94 ? -9.744 -1.775 -2.608 1.00 98.06 94 LYS A N 1
ATOM 668 C CA . LYS A 1 94 ? -9.209 -1.273 -3.881 1.00 98.06 94 LYS A CA 1
ATOM 669 C C . LYS A 1 94 ? -8.571 0.095 -3.685 1.00 98.06 94 LYS A C 1
ATOM 671 O O . LYS A 1 94 ? -9.058 0.911 -2.903 1.00 98.06 94 LYS A O 1
ATOM 676 N N . PHE A 1 95 ? -7.500 0.327 -4.424 1.00 98.44 95 PHE A N 1
ATOM 677 C CA . PHE A 1 95 ? -6.706 1.543 -4.412 1.00 98.44 95 PHE A CA 1
ATOM 678 C C . PHE A 1 95 ? -6.508 2.010 -5.849 1.00 98.44 95 PHE A C 1
ATOM 680 O O . PHE A 1 95 ? -6.379 1.192 -6.759 1.00 98.44 95 PHE A O 1
ATOM 687 N N . PHE A 1 96 ? -6.453 3.319 -6.046 1.00 98.31 96 PHE A N 1
ATOM 688 C CA . PHE A 1 96 ? -6.217 3.926 -7.350 1.00 98.31 96 PHE A CA 1
ATOM 689 C C . PHE A 1 96 ? -5.229 5.070 -7.219 1.00 98.31 96 PHE A C 1
ATOM 691 O O . PHE A 1 96 ? -5.135 5.713 -6.171 1.00 98.31 96 PHE A O 1
ATOM 698 N N . GLY A 1 97 ? -4.482 5.309 -8.285 1.00 97.75 97 GLY A N 1
ATOM 699 C CA . GLY A 1 97 ? -3.398 6.265 -8.261 1.00 97.75 97 GLY A CA 1
ATOM 700 C C . GLY A 1 97 ? -2.839 6.572 -9.634 1.00 97.75 97 GLY A C 1
ATOM 701 O O . GLY A 1 97 ? -3.363 6.142 -10.664 1.00 97.75 97 GLY A O 1
ATOM 702 N N . ARG A 1 98 ? -1.741 7.316 -9.635 1.00 97.81 98 ARG A N 1
ATOM 703 C CA . ARG A 1 98 ? -1.008 7.686 -10.842 1.00 97.81 98 ARG A CA 1
ATOM 704 C C . ARG A 1 98 ? 0.490 7.574 -10.590 1.00 97.81 98 ARG A C 1
ATOM 706 O O . ARG A 1 98 ? 0.977 7.914 -9.513 1.00 97.81 98 ARG A O 1
ATOM 713 N N . GLU A 1 99 ? 1.214 7.109 -11.599 1.00 97.69 99 GLU A N 1
ATOM 714 C CA . GLU A 1 99 ? 2.665 7.253 -11.648 1.00 97.69 99 GLU A CA 1
ATOM 715 C C . GLU A 1 99 ? 3.007 8.674 -12.126 1.00 97.69 99 GLU A C 1
ATOM 717 O O . GLU A 1 99 ? 2.511 9.115 -13.158 1.00 97.69 99 GLU A O 1
ATOM 722 N N . ASN A 1 100 ? 3.801 9.422 -11.365 1.00 96.75 100 ASN A N 1
ATOM 723 C CA . ASN A 1 100 ? 3.965 10.865 -11.547 1.00 96.75 100 ASN A CA 1
ATOM 724 C C . ASN A 1 100 ? 5.316 11.297 -12.130 1.00 96.75 100 ASN A C 1
ATOM 726 O O . ASN A 1 100 ? 5.437 12.463 -12.502 1.00 96.75 100 ASN A O 1
ATOM 730 N N . ALA A 1 101 ? 6.305 10.408 -12.228 1.00 96.94 101 ALA A N 1
ATOM 731 C CA . ALA A 1 101 ? 7.680 10.780 -12.549 1.00 96.94 101 ALA A CA 1
ATOM 732 C C . ALA A 1 101 ? 8.145 10.339 -13.947 1.00 96.94 101 ALA A C 1
ATOM 734 O O . ALA A 1 101 ? 8.886 11.079 -14.587 1.00 96.94 101 ALA A O 1
ATOM 735 N N . VAL A 1 102 ? 7.733 9.165 -14.438 1.00 96.31 102 VAL A N 1
ATOM 736 C CA . VAL A 1 102 ? 8.344 8.544 -15.632 1.00 96.31 102 VAL A CA 1
ATOM 737 C C . VAL A 1 102 ? 7.376 8.415 -16.807 1.00 96.31 102 VAL A C 1
ATOM 739 O O . VAL A 1 102 ? 7.711 8.778 -17.930 1.00 96.31 102 VAL A O 1
ATOM 742 N N . ARG A 1 103 ? 6.189 7.852 -16.583 1.00 94.31 103 ARG A N 1
ATOM 743 C CA . ARG A 1 103 ? 5.258 7.400 -17.627 1.00 94.31 103 ARG A CA 1
ATOM 744 C C . ARG A 1 103 ? 3.867 8.014 -17.508 1.00 94.31 103 ARG A C 1
ATOM 746 O O . ARG A 1 103 ? 3.169 8.096 -18.513 1.00 94.31 103 ARG A O 1
ATOM 753 N N . GLY A 1 104 ? 3.430 8.434 -16.321 1.00 94.50 104 GLY A N 1
ATOM 754 C CA . GLY A 1 104 ? 2.158 9.149 -16.195 1.00 94.50 104 GLY A CA 1
ATOM 755 C C . GLY A 1 104 ? 0.889 8.288 -16.209 1.00 94.50 104 GLY A C 1
ATOM 756 O O . GLY A 1 104 ? -0.200 8.856 -16.324 1.00 94.50 104 GLY A O 1
ATOM 757 N N . PHE A 1 105 ? 1.003 6.955 -16.146 1.00 95.25 105 PHE A N 1
ATOM 758 C CA . PHE A 1 105 ? -0.131 6.030 -16.272 1.00 95.25 105 PHE A CA 1
ATOM 759 C C . PHE A 1 105 ? -0.952 5.917 -14.979 1.00 95.25 105 PHE A C 1
ATOM 761 O O . PHE A 1 105 ? -0.469 6.205 -13.882 1.00 95.25 105 PHE A O 1
ATOM 768 N N . ILE A 1 106 ? -2.196 5.447 -15.112 1.00 97.75 106 ILE A N 1
ATOM 769 C CA . ILE A 1 106 ? -3.060 5.118 -13.973 1.00 97.75 106 ILE A CA 1
ATOM 770 C C . ILE A 1 106 ? -2.625 3.788 -13.362 1.00 97.75 106 ILE A C 1
ATOM 772 O O . ILE A 1 106 ? -2.590 2.759 -14.042 1.00 97.75 106 ILE A O 1
ATOM 776 N N . ALA A 1 107 ? -2.329 3.817 -12.069 1.00 97.50 107 ALA A N 1
ATOM 777 C CA . ALA A 1 107 ? -2.050 2.636 -11.275 1.00 97.50 107 ALA A CA 1
ATOM 778 C C . ALA A 1 107 ? -3.308 2.206 -10.512 1.00 97.50 107 ALA A C 1
ATOM 780 O O . ALA A 1 107 ? -4.122 3.027 -10.080 1.00 97.50 107 ALA A O 1
ATOM 781 N N . GLN A 1 108 ? -3.445 0.902 -10.328 1.00 98.06 108 GLN A N 1
ATOM 782 C CA . GLN A 1 108 ? -4.463 0.292 -9.485 1.00 98.06 108 GLN A CA 1
ATOM 783 C C . GLN A 1 108 ? -3.790 -0.567 -8.423 1.00 98.06 108 GLN A C 1
ATOM 785 O O . GLN A 1 108 ? -2.667 -1.038 -8.601 1.00 98.06 108 GLN A O 1
ATOM 790 N N . GLY A 1 109 ? -4.480 -0.794 -7.316 1.00 98.25 109 GLY A N 1
ATOM 791 C CA . GLY A 1 109 ? -4.020 -1.719 -6.300 1.00 98.25 109 GLY A CA 1
ATOM 792 C C . GLY A 1 109 ? -5.159 -2.396 -5.566 1.00 98.25 109 GLY A C 1
ATOM 793 O O . GLY A 1 109 ? -6.299 -1.928 -5.575 1.00 98.25 109 GLY A O 1
ATOM 794 N N . PHE A 1 110 ? -4.848 -3.519 -4.936 1.00 98.12 110 PHE A N 1
ATOM 795 C CA . PHE A 1 110 ? -5.815 -4.296 -4.179 1.00 98.12 110 PHE A CA 1
ATOM 796 C C . PHE A 1 110 ? -5.181 -4.994 -2.977 1.00 98.12 110 PHE A C 1
ATOM 798 O O . PHE A 1 110 ? -3.999 -5.340 -2.991 1.00 98.12 110 PHE A O 1
ATOM 805 N N . VAL A 1 111 ? -5.987 -5.205 -1.935 1.00 98.38 111 VAL A N 1
ATOM 806 C CA . VAL A 1 111 ? -5.609 -5.972 -0.738 1.00 98.38 111 VAL A CA 1
ATOM 807 C C . VAL A 1 111 ? -6.686 -7.014 -0.466 1.00 98.38 111 VAL A C 1
ATOM 809 O O . VAL A 1 111 ? -7.872 -6.685 -0.384 1.00 98.38 111 VAL A O 1
ATOM 812 N N . GLY A 1 112 ? -6.271 -8.275 -0.338 1.00 97.69 112 GLY A N 1
ATOM 813 C CA . GLY A 1 112 ? -7.160 -9.384 0.004 1.00 97.69 112 GLY A CA 1
ATOM 814 C C . GLY A 1 112 ? -7.591 -9.371 1.472 1.00 97.69 112 GLY A C 1
ATOM 815 O O . GLY A 1 112 ? -6.888 -8.848 2.334 1.00 97.69 112 GLY A O 1
ATOM 816 N N . VAL A 1 113 ? -8.737 -9.992 1.761 1.00 97.81 113 VAL A N 1
ATOM 817 C CA . VAL A 1 113 ? -9.260 -10.147 3.129 1.00 97.81 113 VAL A CA 1
ATOM 818 C C . VAL A 1 113 ? -8.229 -10.841 4.022 1.00 97.81 113 VAL A C 1
ATOM 820 O O . VAL A 1 113 ? -7.656 -11.858 3.637 1.00 97.81 113 VAL A O 1
ATOM 823 N N . GLY A 1 114 ? -8.000 -10.298 5.218 1.00 97.25 114 GLY A N 1
ATOM 824 C CA . GLY A 1 114 ? -7.043 -10.831 6.188 1.00 97.25 114 GLY A CA 1
ATOM 825 C C . GLY A 1 114 ? -5.576 -10.541 5.857 1.00 97.25 114 GLY A C 1
ATOM 826 O O . GLY A 1 114 ? -4.699 -11.025 6.565 1.00 97.25 114 GLY A O 1
ATOM 827 N N . SER A 1 115 ? -5.298 -9.758 4.810 1.00 97.19 115 SER A N 1
ATOM 828 C CA . SER A 1 115 ? -3.945 -9.381 4.402 1.00 97.19 115 SER A CA 1
ATOM 829 C C . SER A 1 115 ? -3.654 -7.913 4.703 1.00 97.19 115 SER A C 1
ATOM 831 O O . SER A 1 115 ? -4.550 -7.077 4.808 1.00 97.19 115 SER A O 1
ATOM 833 N N . ASN A 1 116 ? -2.373 -7.590 4.816 1.00 96.62 116 ASN A N 1
ATOM 834 C CA . ASN A 1 116 ? -1.853 -6.228 4.812 1.00 96.62 116 ASN A CA 1
ATOM 835 C C . ASN A 1 116 ? -0.955 -5.957 3.593 1.00 96.62 116 ASN A C 1
ATOM 837 O O . ASN A 1 116 ? -0.375 -4.881 3.496 1.00 96.62 116 ASN A O 1
ATOM 841 N N . ALA A 1 117 ? -0.826 -6.910 2.669 1.00 97.75 117 ALA A N 1
ATOM 842 C CA . ALA A 1 117 ? -0.034 -6.763 1.455 1.00 97.75 117 ALA A CA 1
ATOM 843 C C . ALA A 1 117 ? -0.871 -6.097 0.355 1.00 97.75 117 ALA A C 1
ATOM 845 O O . ALA A 1 117 ? -1.723 -6.736 -0.266 1.00 97.75 117 ALA A O 1
ATOM 846 N N . LEU A 1 118 ? -0.623 -4.810 0.117 1.00 98.38 118 LEU A N 1
ATOM 847 C CA . LEU A 1 118 ? -1.162 -4.082 -1.021 1.00 98.38 118 LEU A CA 1
ATOM 848 C C . LEU A 1 118 ? -0.370 -4.425 -2.276 1.00 98.38 118 LEU A C 1
ATOM 850 O O . LEU A 1 118 ? 0.809 -4.095 -2.379 1.00 98.38 118 LEU A O 1
ATOM 854 N N . ILE A 1 119 ? -1.048 -5.049 -3.233 1.00 98.38 119 ILE A N 1
ATOM 855 C CA . ILE A 1 119 ? -0.511 -5.352 -4.557 1.00 98.38 119 ILE A CA 1
ATOM 856 C C . ILE A 1 119 ? -0.858 -4.185 -5.478 1.00 98.38 119 ILE A C 1
ATOM 858 O O . ILE A 1 119 ? -2.008 -3.751 -5.500 1.00 98.38 119 ILE A O 1
ATOM 862 N N . ILE A 1 120 ? 0.121 -3.671 -6.221 1.00 98.50 120 ILE A N 1
ATOM 863 C CA . ILE A 1 120 ? -0.012 -2.525 -7.126 1.00 98.50 120 ILE A CA 1
ATOM 864 C C . ILE A 1 120 ? 0.375 -2.957 -8.543 1.00 98.50 120 ILE A C 1
ATOM 866 O O . ILE A 1 120 ? 1.414 -3.591 -8.753 1.00 98.50 120 ILE A O 1
ATOM 870 N N . ALA A 1 121 ? -0.452 -2.570 -9.510 1.00 98.31 121 ALA A N 1
ATOM 871 C CA . ALA A 1 121 ? -0.311 -2.859 -10.930 1.00 98.31 121 ALA A CA 1
ATOM 872 C C . ALA A 1 121 ? -0.633 -1.623 -11.786 1.00 98.31 121 ALA A C 1
ATOM 874 O O . ALA A 1 121 ? -1.278 -0.677 -11.324 1.00 98.31 121 ALA A O 1
ATOM 875 N N . GLY A 1 122 ? -0.237 -1.643 -13.057 1.00 97.81 122 GLY A N 1
ATOM 876 C CA . GLY A 1 122 ? -0.811 -0.757 -14.067 1.00 97.81 122 GLY A CA 1
ATOM 877 C C . GLY A 1 122 ? -2.303 -1.042 -14.279 1.00 97.81 122 GLY A C 1
ATOM 878 O O . GLY A 1 122 ? -2.807 -2.115 -13.934 1.00 97.81 122 GLY A O 1
ATOM 879 N N . HIS A 1 123 ? -3.025 -0.079 -14.853 1.00 96.00 123 HIS A N 1
ATOM 880 C CA . HIS A 1 123 ? -4.450 -0.212 -15.196 1.00 96.00 123 HIS A CA 1
ATOM 881 C C . HIS A 1 123 ? -4.798 -1.465 -16.031 1.00 96.00 123 HIS A C 1
ATOM 883 O O . HIS A 1 123 ? -5.919 -1.958 -15.965 1.00 96.00 123 HIS A O 1
ATOM 889 N N . ASP A 1 124 ? -3.839 -1.986 -16.789 1.00 95.31 124 ASP A N 1
ATOM 890 C CA . ASP A 1 124 ? -3.914 -3.161 -17.662 1.00 95.31 124 ASP A CA 1
ATOM 891 C C . ASP A 1 124 ? -3.288 -4.422 -17.034 1.00 95.31 124 ASP A C 1
ATOM 893 O O . ASP A 1 124 ? -3.054 -5.416 -17.716 1.00 95.31 124 ASP A O 1
ATOM 897 N N . ASN A 1 125 ? -3.021 -4.389 -15.726 1.00 96.06 125 ASN A N 1
ATOM 898 C CA . ASN A 1 125 ? -2.283 -5.404 -14.970 1.00 96.06 125 ASN A CA 1
ATOM 899 C C . ASN A 1 125 ? -0.801 -5.546 -15.351 1.00 96.06 125 ASN A C 1
ATOM 901 O O . ASN A 1 125 ? -0.168 -6.514 -14.930 1.00 96.06 125 ASN A O 1
ATOM 905 N N . SER A 1 126 ? -0.232 -4.597 -16.100 1.00 96.44 126 SER A N 1
ATOM 906 C CA . SER A 1 126 ? 1.209 -4.563 -16.353 1.00 96.44 126 SER A CA 1
ATOM 907 C C . SER A 1 126 ? 2.009 -4.196 -15.098 1.00 96.44 126 SER A C 1
ATOM 909 O O . SER A 1 126 ? 1.483 -3.626 -14.132 1.00 96.44 126 SER A O 1
ATOM 911 N N . TYR A 1 127 ? 3.307 -4.509 -15.117 1.00 97.06 127 TYR A N 1
ATOM 912 C CA . TYR A 1 127 ? 4.218 -4.130 -14.046 1.00 97.06 127 TYR A CA 1
ATOM 913 C C . TYR A 1 127 ? 4.373 -2.601 -13.968 1.00 97.06 127 TYR A C 1
ATOM 915 O O . TYR A 1 127 ? 4.771 -1.965 -14.949 1.00 97.06 127 TYR A O 1
ATOM 923 N N . PRO A 1 128 ? 4.104 -1.981 -12.804 1.00 96.81 128 PRO A N 1
ATOM 924 C CA . PRO A 1 128 ? 4.093 -0.527 -12.700 1.00 96.81 128 PRO A CA 1
ATOM 925 C C . PRO A 1 128 ? 5.466 0.077 -12.357 1.00 96.81 128 PRO A C 1
ATOM 927 O O . PRO A 1 128 ? 5.609 1.299 -12.337 1.00 96.81 128 PRO A O 1
ATOM 930 N N . GLY A 1 129 ? 6.484 -0.739 -12.067 1.00 96.00 129 GLY A N 1
ATOM 931 C CA . GLY A 1 129 ? 7.797 -0.244 -11.658 1.00 96.00 129 GLY A CA 1
ATOM 932 C C . GLY A 1 129 ? 8.663 0.271 -12.814 1.00 96.00 129 GLY A C 1
ATOM 933 O O . GLY A 1 129 ? 8.565 -0.160 -13.968 1.00 96.00 129 GLY A O 1
ATOM 934 N N . ALA A 1 130 ? 9.527 1.232 -12.493 1.00 97.44 130 ALA A N 1
ATOM 935 C CA . ALA A 1 130 ? 10.640 1.693 -13.320 1.00 97.44 130 ALA A CA 1
ATOM 936 C C . ALA A 1 130 ? 11.676 2.386 -12.429 1.00 97.44 130 ALA A C 1
ATOM 938 O O . ALA A 1 130 ? 11.348 2.844 -11.335 1.00 97.44 130 ALA A O 1
ATOM 939 N N . ALA A 1 131 ? 12.920 2.502 -12.896 1.00 98.00 131 ALA A N 1
ATOM 940 C CA . ALA A 1 131 ? 13.902 3.330 -12.204 1.00 98.00 131 ALA A CA 1
ATOM 941 C C . ALA A 1 131 ? 13.447 4.799 -12.235 1.00 98.00 131 ALA A C 1
ATOM 943 O O . ALA A 1 131 ? 13.085 5.310 -13.294 1.00 98.00 131 ALA A O 1
ATOM 944 N N . GLY A 1 132 ? 13.436 5.452 -11.073 1.00 97.75 132 GLY A N 1
ATOM 945 C CA . GLY A 1 132 ? 12.937 6.817 -10.902 1.00 97.75 132 GLY A CA 1
ATOM 946 C C . GLY A 1 132 ? 11.413 6.947 -10.797 1.00 97.75 132 GLY A C 1
ATOM 947 O O . GLY A 1 132 ? 10.929 8.070 -10.696 1.00 97.75 132 GLY A O 1
ATOM 948 N N . ALA A 1 133 ? 10.648 5.849 -10.818 1.00 98.00 133 ALA A N 1
ATOM 949 C CA . ALA A 1 133 ? 9.188 5.914 -10.745 1.00 98.00 133 ALA A CA 1
ATOM 950 C C . ALA A 1 133 ? 8.694 6.415 -9.383 1.00 98.00 133 ALA A C 1
ATOM 952 O O . ALA A 1 133 ? 9.234 6.049 -8.333 1.00 98.00 133 ALA A O 1
ATOM 953 N N . GLN A 1 134 ? 7.605 7.183 -9.409 1.00 98.06 134 GLN A N 1
ATOM 954 C CA . GLN A 1 134 ? 6.905 7.620 -8.206 1.00 98.06 134 GLN A CA 1
ATOM 955 C C . GLN A 1 134 ? 5.408 7.359 -8.353 1.00 98.06 134 GLN A C 1
ATOM 957 O O . GLN A 1 134 ? 4.759 7.971 -9.195 1.00 98.06 134 GLN A O 1
ATOM 962 N N . LEU A 1 135 ? 4.850 6.473 -7.532 1.00 98.06 135 LEU A N 1
ATOM 963 C CA . LEU A 1 135 ? 3.431 6.133 -7.560 1.00 98.06 135 LEU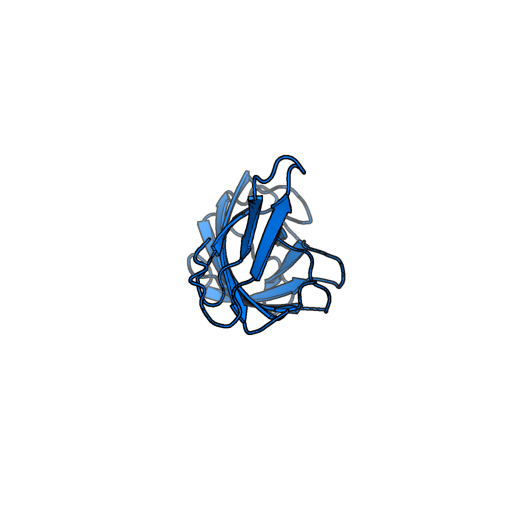 A CA 1
ATOM 964 C C . LEU A 1 135 ? 2.727 6.722 -6.350 1.00 98.06 135 LEU A C 1
ATOM 966 O O . LEU A 1 135 ? 3.039 6.377 -5.212 1.00 98.06 135 LEU A O 1
ATOM 970 N N . GLU A 1 136 ? 1.747 7.577 -6.604 1.00 97.94 136 GLU A N 1
ATOM 971 C CA . GLU A 1 136 ? 0.861 8.102 -5.574 1.00 97.94 136 GLU A CA 1
ATOM 972 C C . GLU A 1 136 ? -0.479 7.376 -5.641 1.00 97.94 136 GLU A C 1
ATOM 974 O O . GLU A 1 136 ? -1.130 7.364 -6.685 1.00 97.94 136 GLU A O 1
ATOM 979 N N . MET A 1 137 ? -0.877 6.762 -4.528 1.00 98.25 137 MET A N 1
ATOM 980 C CA . MET A 1 137 ? -2.052 5.902 -4.431 1.00 98.25 137 MET A CA 1
ATOM 981 C C . MET A 1 137 ? -2.962 6.355 -3.291 1.00 98.25 137 MET A C 1
ATOM 983 O O . MET A 1 137 ? -2.501 6.777 -2.226 1.00 98.25 137 MET A O 1
ATOM 987 N N . PHE A 1 138 ? -4.264 6.182 -3.486 1.00 98.38 138 PHE A N 1
ATOM 988 C CA . PHE A 1 138 ? -5.283 6.400 -2.471 1.00 98.38 138 PHE A CA 1
ATOM 989 C C . PHE A 1 138 ? -6.305 5.263 -2.462 1.00 98.38 138 PHE A C 1
ATOM 991 O O . PHE A 1 138 ? -6.652 4.707 -3.505 1.00 98.38 138 PHE A O 1
ATOM 998 N N . GLY A 1 139 ? -6.817 4.932 -1.280 1.00 97.81 139 GLY A N 1
ATOM 999 C CA . GLY A 1 139 ? -7.894 3.964 -1.121 1.00 97.81 139 GLY A CA 1
ATOM 1000 C C . GLY A 1 139 ? -8.581 4.083 0.230 1.00 97.81 139 GLY A C 1
ATOM 1001 O O . GLY A 1 139 ? -8.073 4.711 1.161 1.00 97.81 139 GLY A O 1
ATOM 1002 N N . ILE A 1 140 ? -9.752 3.460 0.332 1.00 96.62 140 ILE A N 1
ATOM 1003 C CA . ILE A 1 140 ? -10.472 3.286 1.592 1.00 96.62 140 ILE A CA 1
ATOM 1004 C C . ILE A 1 140 ? -10.628 1.787 1.823 1.00 96.62 140 ILE A C 1
ATOM 1006 O O . ILE A 1 140 ? -11.009 1.046 0.917 1.00 96.62 140 ILE A O 1
ATOM 1010 N N . CYS A 1 141 ? -10.323 1.345 3.034 1.00 96.38 141 CYS A N 1
ATOM 1011 C CA . CYS A 1 141 ? -10.398 -0.053 3.435 1.00 96.38 141 CYS A CA 1
ATOM 1012 C C . CYS A 1 141 ? -11.066 -0.187 4.801 1.00 96.38 141 CYS A C 1
ATOM 1014 O O . CYS A 1 141 ? -11.098 0.766 5.578 1.00 96.38 141 CYS A O 1
ATOM 1016 N N . GLU A 1 142 ? -11.598 -1.367 5.093 1.00 95.19 142 GLU A N 1
ATOM 1017 C CA . GLU A 1 142 ? -12.105 -1.697 6.420 1.00 95.19 142 GLU A CA 1
ATOM 1018 C C . GLU A 1 142 ? -11.037 -2.464 7.205 1.00 95.19 142 GLU A C 1
ATOM 1020 O O . GLU A 1 142 ? -10.391 -3.365 6.664 1.00 95.19 142 GLU A O 1
ATOM 1025 N N . VAL A 1 143 ? -10.870 -2.131 8.483 1.00 92.19 143 VAL A N 1
ATOM 1026 C CA . VAL A 1 143 ? -9.939 -2.780 9.420 1.00 92.19 143 VAL A CA 1
ATOM 1027 C C . VAL A 1 143 ? -10.687 -3.270 10.662 1.00 92.19 143 VAL A C 1
ATOM 1029 O O . VAL A 1 143 ? -11.809 -2.839 10.916 1.00 92.19 143 VAL A O 1
ATOM 1032 N N . ALA A 1 144 ? -10.078 -4.168 11.439 1.00 80.69 144 ALA A N 1
ATOM 1033 C CA . ALA A 1 144 ? -10.687 -4.713 12.660 1.00 80.69 144 ALA A CA 1
ATOM 1034 C C . ALA A 1 144 ? -10.940 -3.655 13.755 1.00 80.69 144 ALA A C 1
ATOM 1036 O O . ALA A 1 144 ? -10.049 -2.799 13.988 1.00 80.69 144 ALA A O 1
#

Sequence (144 aa):
MNLSLRAGDALRAASDAAGNWRVIAFWPSGLPVAFSSGVSAVTGSLGSGSCTGKYVRLNGRMVAVNLNVTIQSNGTGDGYLVVTLPFSVVSFAKFFGRENAVRGFIAQGFVGVGSNALIIAGHDNSYPGAAGAQLEMFGICEVA

Radius of gyration: 18.12 Å; chains: 1; bounding box: 33×26×60 Å